Protein AF-A0A2D5SSQ8-F1 (afdb_monomer)

pLDDT: mean 80.36, std 16.16, range [42.53, 96.62]

Sequence (66 aa):
MARGGFREGAGRKKEYNEPVKKILLGLPESVLKQLDSYASAKNLSRPKAVAILVEQAMDRNNQLAM

Mean predicted aligned error: 12.24 Å

Nearest PDB structures (foldseek):
  7vp2-assembly1_B  TM=7.521E-01  e=1.778E+00  Arabidopsis thaliana
  5kko-assembly1_B-3  TM=5.062E-01  e=3.408E+00  Vibrio cholerae

Secondary structure (DSSP, 8-state):
-------TTTT-----------------HHHHHHHHHHHHHTT--HHHHHHHHHHHHHHHHHHH--

Radius of gyration: 21.93 Å; Cα contacts (8 Å, |Δi|>4): 12; chains: 1; bounding box: 46×33×64 Å

Foldseek 3Di:
DDPDPPDPPPPPPPPPPDPPDDDDDDDDPVVVVVLVVQCVVVVHDSVVSVVVVVVVVVVVVVVVVD

Solvent-accessible surface area (backbone atoms only — not comparable to full-atom values): 4440 Å² total; per-residue (Å²): 134,84,93,77,76,86,70,92,70,92,69,78,76,68,76,79,72,69,82,82,83,83,80,89,80,94,70,59,69,71,56,52,53,51,48,48,53,52,11,59,76,69,75,42,56,64,72,56,42,51,52,53,54,50,50,55,52,51,54,52,51,54,66,73,74,110

Structure (mmCIF, N/CA/C/O backbone):
data_AF-A0A2D5SSQ8-F1
#
_entry.id   AF-A0A2D5SSQ8-F1
#
loop_
_atom_site.group_PDB
_atom_site.id
_atom_site.type_symbol
_atom_site.label_atom_id
_atom_site.label_alt_id
_atom_site.label_comp_id
_atom_site.label_asym_id
_atom_site.label_entity_id
_atom_site.label_seq_id
_atom_site.pdbx_PDB_ins_code
_atom_site.Cartn_x
_atom_site.Cartn_y
_atom_site.Cartn_z
_atom_site.occupancy
_atom_site.B_iso_or_equiv
_atom_site.auth_seq_id
_atom_site.auth_comp_id
_atom_site.auth_asym_id
_atom_site.auth_atom_id
_atom_site.pdbx_PDB_model_num
ATOM 1 N N . MET A 1 1 ? 31.059 -4.965 -53.147 1.00 42.53 1 MET A N 1
ATOM 2 C CA . MET A 1 1 ? 31.161 -4.097 -51.951 1.00 42.53 1 MET A CA 1
ATOM 3 C C . MET A 1 1 ? 30.023 -4.451 -51.005 1.00 42.53 1 MET A C 1
ATOM 5 O O . MET A 1 1 ? 28.891 -4.562 -51.462 1.00 42.53 1 MET A O 1
ATOM 9 N N . ALA A 1 2 ? 30.339 -4.749 -49.744 1.00 52.84 2 ALA A N 1
ATOM 10 C CA . ALA A 1 2 ? 29.407 -5.326 -48.779 1.00 52.84 2 ALA A CA 1
ATOM 11 C C . ALA A 1 2 ? 28.247 -4.371 -48.450 1.00 52.84 2 ALA A C 1
ATOM 13 O O . ALA A 1 2 ? 28.454 -3.237 -48.024 1.00 52.84 2 ALA A O 1
ATOM 14 N N . ARG A 1 3 ? 27.017 -4.865 -48.631 1.00 68.62 3 ARG A N 1
ATOM 15 C CA . ARG A 1 3 ? 25.788 -4.290 -48.079 1.00 68.62 3 ARG A CA 1
ATOM 16 C C . ARG A 1 3 ? 25.765 -4.604 -46.582 1.00 68.62 3 ARG A C 1
ATOM 18 O O . ARG A 1 3 ? 25.241 -5.636 -46.181 1.00 68.62 3 ARG A O 1
ATOM 25 N N . GLY A 1 4 ? 26.393 -3.767 -45.767 1.00 64.69 4 GLY A N 1
ATOM 26 C CA . GLY A 1 4 ? 26.494 -4.000 -44.328 1.00 64.69 4 GLY A CA 1
ATOM 27 C C . GLY A 1 4 ? 26.613 -2.686 -43.580 1.00 64.69 4 GLY A C 1
ATOM 28 O O . GLY A 1 4 ? 27.647 -2.034 -43.630 1.00 64.69 4 GLY A O 1
ATOM 29 N N . GLY A 1 5 ? 25.535 -2.296 -42.912 1.00 54.47 5 GLY A N 1
ATOM 30 C CA . GLY A 1 5 ? 25.486 -1.088 -42.101 1.00 54.47 5 GLY A CA 1
ATOM 31 C C . GLY A 1 5 ? 24.166 -0.978 -41.357 1.00 54.47 5 GLY A C 1
ATOM 32 O O . GLY A 1 5 ? 23.483 0.036 -41.468 1.00 54.47 5 GLY A O 1
ATOM 33 N N . PHE A 1 6 ? 23.788 -2.036 -40.630 1.00 56.78 6 PHE A N 1
ATOM 34 C CA . PHE A 1 6 ? 22.852 -1.911 -39.514 1.00 56.78 6 PHE A CA 1
ATOM 35 C C . PHE A 1 6 ? 23.485 -0.905 -38.547 1.00 56.78 6 PHE A C 1
ATOM 37 O O . PHE A 1 6 ? 24.425 -1.231 -37.829 1.00 56.78 6 PHE A O 1
ATOM 44 N N . ARG A 1 7 ? 23.055 0.357 -38.604 1.00 62.44 7 ARG A N 1
ATOM 45 C CA . ARG A 1 7 ? 23.491 1.357 -37.633 1.00 62.44 7 ARG A CA 1
ATOM 46 C C . ARG A 1 7 ? 22.812 1.025 -36.313 1.00 62.44 7 ARG A C 1
ATOM 48 O O . ARG A 1 7 ? 21.584 1.015 -36.227 1.00 62.44 7 ARG A O 1
ATOM 55 N N . GLU A 1 8 ? 23.639 0.724 -35.322 1.00 59.56 8 GLU A N 1
ATOM 56 C CA . GLU A 1 8 ? 23.315 0.475 -33.919 1.00 59.56 8 GLU A CA 1
ATOM 57 C C . GLU A 1 8 ? 22.574 1.673 -33.300 1.00 59.56 8 GLU A C 1
ATOM 59 O O . GLU A 1 8 ? 23.126 2.496 -32.583 1.00 59.56 8 GLU A O 1
ATOM 64 N N . GLY A 1 9 ? 21.289 1.798 -33.621 1.00 54.38 9 GLY A N 1
ATOM 65 C CA . GLY A 1 9 ? 20.314 2.615 -32.896 1.00 54.38 9 GLY A CA 1
ATOM 66 C C . GLY A 1 9 ? 19.124 1.786 -32.402 1.00 54.38 9 GLY A C 1
ATOM 67 O O . GLY A 1 9 ? 18.341 2.243 -31.573 1.00 54.38 9 GLY A O 1
ATOM 68 N N . ALA A 1 10 ? 19.004 0.533 -32.855 1.00 57.53 10 ALA A N 1
ATOM 69 C CA . ALA A 1 10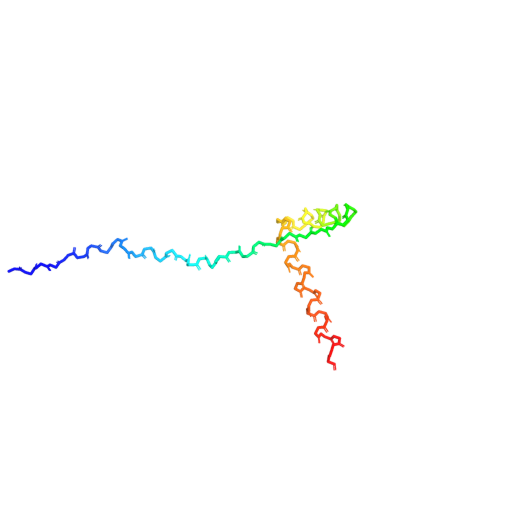 ? 17.959 -0.419 -32.475 1.00 57.53 10 ALA A CA 1
ATOM 70 C C . ALA A 1 10 ? 18.306 -1.171 -31.174 1.00 57.53 10 ALA A C 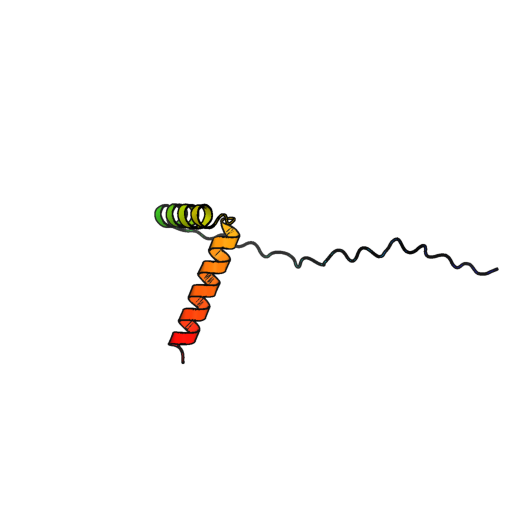1
ATOM 72 O O . ALA A 1 10 ? 18.179 -2.388 -31.088 1.00 57.53 10 ALA A O 1
ATOM 73 N N . GLY A 1 11 ? 18.805 -0.442 -30.174 1.00 56.91 11 GLY A N 1
ATOM 74 C CA . GLY A 1 11 ? 19.403 -1.019 -28.968 1.00 56.91 11 GLY A CA 1
ATOM 75 C C . GLY A 1 11 ? 18.902 -0.442 -27.652 1.00 56.91 11 GLY A C 1
ATOM 76 O O . GLY A 1 11 ? 19.412 -0.827 -26.603 1.00 56.91 11 GLY A O 1
ATOM 77 N N . ARG A 1 12 ? 17.889 0.438 -27.642 1.00 55.69 12 ARG A N 1
ATOM 78 C CA . ARG A 1 12 ? 17.172 0.684 -26.386 1.00 55.69 12 ARG A CA 1
ATOM 79 C C . ARG A 1 12 ? 16.307 -0.546 -26.140 1.00 55.69 12 ARG A C 1
ATOM 81 O O . ARG A 1 12 ? 15.176 -0.611 -26.620 1.00 55.69 12 ARG A O 1
ATOM 88 N N . LYS A 1 13 ? 16.863 -1.532 -25.422 1.00 61.47 13 LYS A N 1
ATOM 89 C CA . LYS A 1 13 ? 16.075 -2.520 -24.681 1.00 61.47 13 LYS A CA 1
ATO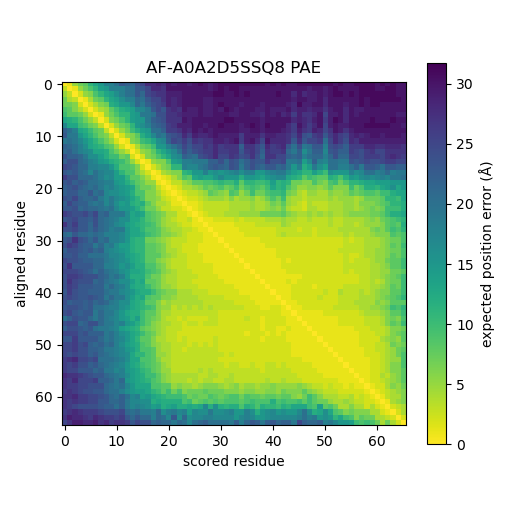M 90 C C . LYS A 1 13 ? 15.104 -1.696 -23.843 1.00 61.47 13 LYS A C 1
ATOM 92 O O . LYS A 1 13 ? 15.475 -1.164 -22.804 1.00 61.47 13 LYS A O 1
ATOM 97 N N . LYS A 1 14 ? 13.893 -1.482 -24.362 1.00 60.53 14 LYS A N 1
ATOM 98 C CA . LYS A 1 14 ? 12.763 -1.095 -23.533 1.00 60.53 14 LYS A CA 1
ATOM 99 C C . LYS A 1 14 ? 12.706 -2.219 -22.519 1.00 60.53 14 LYS A C 1
ATOM 101 O O . LYS A 1 14 ? 12.457 -3.356 -22.914 1.00 60.53 14 LYS A O 1
ATOM 106 N N . GLU A 1 15 ? 13.085 -1.920 -21.281 1.00 62.34 15 GLU A N 1
ATOM 107 C CA . GLU A 1 15 ? 12.811 -2.786 -20.145 1.00 62.34 15 GLU A CA 1
ATOM 108 C C . GLU A 1 15 ? 11.373 -3.240 -20.339 1.00 62.34 15 GLU A C 1
ATOM 110 O O . GLU A 1 15 ? 10.459 -2.415 -20.454 1.00 62.34 15 GLU A O 1
ATOM 115 N N . TYR A 1 16 ? 11.211 -4.533 -20.604 1.00 52.12 16 TYR A N 1
ATOM 116 C CA . TYR A 1 16 ? 9.911 -5.105 -20.870 1.00 52.12 16 TYR A CA 1
ATOM 117 C C . TYR A 1 16 ? 9.202 -5.053 -19.521 1.00 52.12 16 TYR A C 1
ATOM 119 O O . TYR A 1 16 ? 9.338 -5.957 -18.707 1.00 52.12 16 TYR A O 1
ATOM 127 N N . ASN A 1 17 ? 8.546 -3.928 -19.233 1.00 64.44 17 ASN A N 1
ATOM 128 C CA . ASN A 1 17 ? 7.662 -3.819 -18.092 1.00 64.44 17 ASN A CA 1
ATOM 129 C C . ASN A 1 17 ? 6.519 -4.763 -18.410 1.00 64.44 17 ASN A C 1
ATOM 131 O O . ASN A 1 17 ? 5.671 -4.464 -19.256 1.00 64.44 17 ASN A O 1
ATOM 135 N N . GLU A 1 18 ? 6.569 -5.941 -17.797 1.00 68.00 18 GLU A N 1
ATOM 136 C CA . GLU A 1 18 ? 5.491 -6.908 -17.865 1.00 68.00 18 GLU A CA 1
ATOM 137 C C . GLU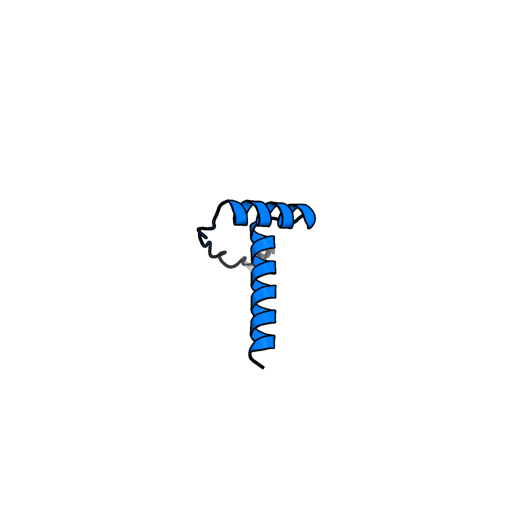 A 1 18 ? 4.153 -6.193 -17.630 1.00 68.00 18 GLU A C 1
ATOM 139 O O . GLU A 1 18 ? 4.078 -5.237 -16.844 1.00 68.00 18 GLU A O 1
ATOM 144 N N . PRO A 1 19 ? 3.086 -6.601 -18.333 1.00 74.00 19 PRO A N 1
ATOM 145 C CA . PRO A 1 19 ? 1.801 -5.937 -18.216 1.00 74.00 19 PRO A CA 1
ATOM 146 C C . PRO A 1 19 ? 1.330 -5.970 -16.758 1.00 74.00 19 PRO A C 1
ATOM 148 O O . PRO A 1 19 ? 1.030 -7.028 -16.205 1.00 74.00 19 PRO A O 1
ATOM 151 N N . VAL A 1 20 ? 1.248 -4.788 -16.140 1.00 74.25 20 VAL A N 1
ATOM 152 C CA . VAL A 1 20 ? 0.780 -4.635 -14.760 1.00 74.25 20 VAL A CA 1
ATOM 153 C C . VAL A 1 20 ? -0.688 -5.048 -14.700 1.00 74.25 20 VAL A C 1
ATOM 155 O O . VAL A 1 20 ? -1.569 -4.337 -15.195 1.00 74.25 20 VAL A O 1
ATOM 158 N N . LYS A 1 21 ? -0.959 -6.206 -14.090 1.00 80.69 21 LYS A N 1
ATOM 159 C CA . LYS A 1 21 ? -2.322 -6.694 -13.856 1.00 80.69 21 LYS A CA 1
ATOM 160 C C . LYS A 1 21 ? -3.010 -5.776 -12.849 1.00 80.69 21 LYS A C 1
ATOM 162 O O . LYS A 1 21 ? -2.612 -5.695 -11.691 1.00 80.69 21 LYS A O 1
ATOM 167 N N . LYS A 1 22 ? -4.037 -5.060 -13.305 1.00 83.88 22 LYS A N 1
ATOM 168 C CA . LYS A 1 22 ? -4.846 -4.179 -12.457 1.00 83.88 22 LYS A CA 1
ATOM 169 C C . LYS A 1 22 ? -5.959 -4.990 -11.803 1.00 83.88 22 LYS A C 1
ATOM 171 O O . LYS A 1 22 ? -6.630 -5.764 -12.479 1.00 83.88 22 LYS A O 1
ATOM 176 N N . ILE A 1 23 ? -6.163 -4.782 -10.507 1.00 85.56 23 ILE A N 1
ATOM 177 C CA . ILE A 1 23 ? -7.228 -5.413 -9.722 1.00 85.56 23 ILE A CA 1
ATOM 178 C C . ILE A 1 23 ? -8.040 -4.297 -9.065 1.00 85.56 23 ILE A C 1
ATOM 180 O O . ILE A 1 23 ? -7.472 -3.317 -8.581 1.00 85.56 23 ILE A O 1
ATOM 184 N N . LEU A 1 24 ? -9.365 -4.434 -9.067 1.00 88.50 24 LEU A N 1
ATOM 185 C CA . LEU A 1 24 ? -10.262 -3.557 -8.319 1.00 88.50 24 LEU A CA 1
ATOM 186 C C . LEU A 1 24 ? -10.505 -4.157 -6.935 1.00 88.50 24 LEU A C 1
ATOM 188 O O . LEU A 1 24 ? -10.896 -5.316 -6.821 1.00 88.50 24 LEU A O 1
ATOM 192 N N . LEU A 1 25 ? -10.280 -3.358 -5.893 1.00 85.81 25 LEU A N 1
ATOM 193 C CA . LEU A 1 25 ? -10.506 -3.747 -4.504 1.00 85.81 25 LEU A CA 1
ATOM 194 C C . LEU A 1 25 ? -11.635 -2.891 -3.927 1.00 85.81 25 LEU A C 1
ATOM 196 O O . LEU A 1 25 ? -11.493 -1.675 -3.800 1.00 85.81 25 LEU A O 1
ATOM 200 N N . GLY A 1 26 ? -12.754 -3.530 -3.586 1.00 90.12 26 GLY A N 1
ATOM 201 C CA . GLY A 1 26 ? -13.843 -2.890 -2.852 1.00 90.12 26 GLY A CA 1
ATOM 202 C C . GLY A 1 26 ? -13.528 -2.887 -1.360 1.00 90.12 26 GLY A C 1
ATOM 203 O O . GLY A 1 26 ? -13.641 -3.925 -0.714 1.00 90.12 26 GLY A O 1
ATOM 204 N N . LEU A 1 27 ? -13.115 -1.740 -0.820 1.00 90.69 27 LEU A N 1
ATOM 205 C CA . LEU A 1 27 ? -12.797 -1.571 0.601 1.00 90.69 27 LEU A CA 1
ATOM 206 C C . LEU A 1 27 ? -13.752 -0.564 1.259 1.00 90.69 27 LEU A C 1
ATOM 208 O O . LEU A 1 27 ? -14.178 0.383 0.593 1.00 90.69 27 L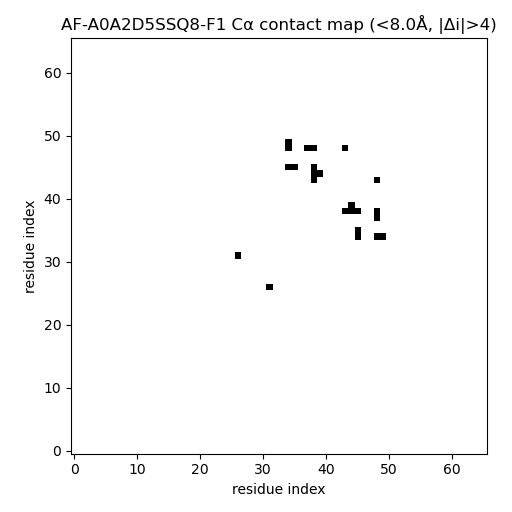EU A O 1
ATOM 212 N N . PRO A 1 28 ? -14.058 -0.716 2.562 1.00 96.06 28 PRO A N 1
ATOM 213 C CA . PRO A 1 28 ? -14.806 0.289 3.312 1.00 96.06 28 PRO A CA 1
ATOM 214 C C . PRO A 1 28 ? -14.099 1.651 3.309 1.00 96.06 28 PRO A C 1
ATOM 216 O O . PRO A 1 28 ? -12.870 1.727 3.345 1.00 96.06 28 PRO A O 1
ATOM 219 N N . GLU A 1 29 ? -14.871 2.739 3.348 1.00 94.75 29 GLU A N 1
ATOM 220 C CA . GLU A 1 29 ? -14.327 4.105 3.321 1.00 94.75 29 GLU A CA 1
ATOM 221 C C . GLU A 1 29 ? -13.375 4.386 4.497 1.00 94.75 29 GLU A C 1
ATOM 223 O O . GLU A 1 29 ? -12.346 5.042 4.332 1.00 94.75 29 GLU A O 1
ATOM 228 N N . SER A 1 30 ? -13.675 3.840 5.679 1.00 96.44 30 SER A N 1
ATOM 229 C CA . SER A 1 30 ? -12.809 3.938 6.859 1.00 96.44 30 SER A CA 1
ATOM 230 C C . SER A 1 30 ? -11.416 3.357 6.603 1.00 96.44 30 SER A C 1
ATOM 232 O O . SER A 1 30 ? -10.415 3.970 6.975 1.00 96.44 30 SER A O 1
ATOM 234 N N . VAL A 1 31 ? -11.343 2.218 5.913 1.00 94.50 31 VAL A N 1
ATOM 235 C CA . VAL A 1 31 ? -10.087 1.548 5.554 1.00 94.50 31 VAL A CA 1
ATOM 236 C C . VAL A 1 31 ? -9.340 2.342 4.485 1.00 94.50 31 VAL A C 1
ATOM 238 O O . VAL A 1 31 ? -8.126 2.507 4.586 1.00 94.50 31 VAL A O 1
ATOM 241 N N . LEU A 1 32 ? -10.047 2.900 3.495 1.00 94.00 32 LEU A N 1
ATOM 242 C CA . LEU A 1 32 ? -9.434 3.756 2.472 1.00 94.00 32 LEU A CA 1
ATOM 243 C C . LEU A 1 32 ? -8.779 5.004 3.084 1.00 94.00 32 LEU A C 1
ATOM 245 O O . LEU A 1 32 ? -7.651 5.333 2.721 1.00 94.00 32 LEU A O 1
ATOM 249 N N . LYS A 1 33 ? -9.429 5.647 4.062 1.00 95.81 33 LYS A N 1
ATOM 250 C CA . LYS A 1 33 ? -8.856 6.796 4.789 1.00 95.81 33 LYS A CA 1
ATOM 251 C C . LYS A 1 33 ? -7.611 6.414 5.588 1.00 95.81 33 LYS A C 1
ATOM 253 O O . LYS A 1 33 ? -6.630 7.150 5.588 1.00 95.81 33 LYS A O 1
ATOM 258 N N . GLN A 1 34 ? -7.626 5.262 6.257 1.00 95.06 34 GLN A N 1
ATOM 259 C CA . GLN A 1 34 ? -6.449 4.766 6.979 1.00 95.06 34 GLN A CA 1
ATOM 260 C C . GLN A 1 34 ? -5.287 4.464 6.025 1.00 95.06 34 GLN A C 1
ATOM 262 O O . GLN A 1 34 ? -4.143 4.812 6.321 1.00 95.06 34 GLN A O 1
ATOM 267 N N . LEU A 1 35 ? -5.584 3.870 4.866 1.00 94.62 35 LEU A N 1
ATOM 268 C CA . LEU A 1 35 ? -4.605 3.604 3.816 1.00 94.62 35 LEU A CA 1
ATOM 269 C C . LEU A 1 35 ? -3.979 4.904 3.290 1.00 94.62 35 LEU A C 1
ATOM 271 O O . LEU A 1 35 ? -2.764 4.954 3.102 1.00 94.62 35 LEU A O 1
ATOM 275 N N . ASP A 1 36 ? -4.778 5.955 3.094 1.00 94.81 36 ASP A N 1
ATOM 276 C CA . ASP A 1 36 ? -4.281 7.271 2.674 1.00 94.81 36 ASP A CA 1
ATOM 277 C C . ASP A 1 36 ? -3.369 7.908 3.706 1.00 94.81 36 ASP A C 1
ATOM 279 O O . ASP A 1 36 ? -2.282 8.372 3.361 1.00 94.81 36 ASP A O 1
ATOM 283 N N . SER A 1 37 ? -3.779 7.889 4.973 1.00 96.62 37 SER A N 1
ATOM 284 C CA . SER A 1 37 ? -2.960 8.395 6.073 1.00 96.62 37 SER A CA 1
ATOM 285 C C . SER A 1 37 ? -1.625 7.656 6.149 1.00 96.62 37 SER A C 1
ATOM 287 O O . SER A 1 37 ? -0.573 8.282 6.274 1.00 96.62 37 SER A O 1
ATOM 289 N N . TYR A 1 38 ? -1.643 6.328 6.005 1.00 95.81 38 TYR A N 1
ATOM 290 C CA . TYR A 1 38 ? -0.432 5.511 5.983 1.00 95.81 38 TYR A CA 1
ATOM 291 C C . TYR A 1 38 ? 0.464 5.828 4.777 1.00 95.81 38 TYR A C 1
ATOM 293 O O . TYR A 1 38 ? 1.678 5.991 4.929 1.00 95.81 38 TYR A O 1
ATOM 301 N N . ALA A 1 39 ? -0.124 5.947 3.584 1.00 96.56 39 ALA A N 1
ATOM 302 C CA . ALA A 1 39 ? 0.601 6.284 2.365 1.00 96.56 39 ALA A CA 1
ATOM 303 C C . ALA A 1 39 ? 1.247 7.675 2.467 1.00 96.56 39 ALA A C 1
ATOM 305 O O . ALA A 1 39 ? 2.434 7.817 2.174 1.00 96.56 39 ALA A O 1
ATOM 306 N N . SER A 1 40 ? 0.507 8.671 2.964 1.00 96.31 40 SER A N 1
ATOM 307 C CA . SER A 1 40 ? 1.003 10.034 3.171 1.00 96.31 40 SER A CA 1
ATOM 308 C C . SER A 1 40 ? 2.127 10.082 4.204 1.00 96.31 40 SER A C 1
ATOM 310 O O . SER A 1 40 ? 3.148 10.719 3.957 1.00 96.31 40 SER A O 1
ATOM 312 N N . ALA A 1 41 ? 1.983 9.384 5.336 1.00 96.56 41 ALA A N 1
ATOM 313 C CA . ALA A 1 41 ? 3.000 9.359 6.388 1.00 96.56 41 ALA A CA 1
ATOM 314 C C . ALA A 1 41 ? 4.335 8.765 5.908 1.00 96.56 41 ALA A C 1
ATOM 316 O O . ALA A 1 41 ? 5.399 9.182 6.358 1.00 96.56 41 ALA A O 1
ATOM 317 N N . LYS A 1 42 ? 4.287 7.803 4.978 1.00 94.69 42 LYS A N 1
ATOM 318 C CA . LYS A 1 42 ? 5.476 7.159 4.398 1.00 94.69 42 LYS A CA 1
ATOM 319 C C . LYS A 1 42 ? 5.909 7.747 3.053 1.00 94.69 42 LYS A C 1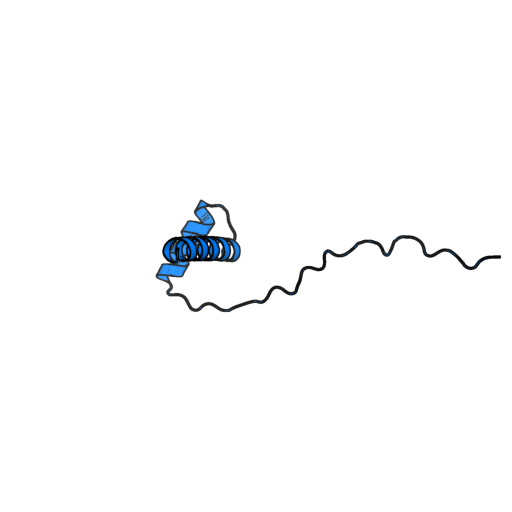
ATOM 321 O O . LYS A 1 42 ? 6.852 7.234 2.455 1.00 94.69 42 LYS A O 1
ATOM 326 N N . ASN A 1 43 ? 5.237 8.799 2.582 1.00 95.38 43 ASN A N 1
ATOM 327 C CA . ASN A 1 43 ? 5.459 9.417 1.275 1.00 95.38 43 ASN A CA 1
ATOM 328 C C . ASN A 1 43 ? 5.414 8.401 0.109 1.00 95.38 43 ASN A C 1
ATOM 330 O O . ASN A 1 43 ? 6.274 8.374 -0.774 1.00 95.38 43 ASN A O 1
ATOM 334 N N . LEU A 1 44 ? 4.423 7.506 0.141 1.00 94.44 44 LEU A N 1
ATOM 335 C CA . LEU A 1 44 ? 4.212 6.443 -0.841 1.00 94.44 44 LEU A CA 1
ATOM 336 C C . LEU A 1 44 ? 2.974 6.722 -1.694 1.00 94.44 44 LEU A C 1
ATOM 338 O O . LEU A 1 44 ? 2.013 7.343 -1.250 1.00 94.44 44 LEU A O 1
ATOM 342 N N . SER A 1 45 ? 2.947 6.171 -2.909 1.00 93.25 45 SER A N 1
ATOM 343 C CA . SER A 1 45 ? 1.700 6.088 -3.667 1.00 93.25 45 SER A CA 1
ATOM 344 C C . SER A 1 45 ? 0.762 5.056 -3.036 1.00 93.25 45 SER A C 1
ATOM 346 O O . SER A 1 45 ? 1.205 4.028 -2.515 1.00 93.25 45 SER A O 1
ATOM 348 N N . ARG A 1 46 ? -0.551 5.295 -3.124 1.00 91.50 46 ARG A N 1
ATOM 349 C CA . ARG A 1 46 ? -1.576 4.389 -2.580 1.00 91.50 46 ARG A CA 1
ATOM 350 C C . ARG A 1 46 ? -1.392 2.924 -3.040 1.00 91.50 46 ARG A C 1
ATOM 352 O O . ARG A 1 46 ? -1.394 2.052 -2.176 1.00 91.50 46 ARG A O 1
ATOM 359 N N . PRO A 1 47 ? -1.139 2.606 -4.331 1.00 92.19 47 PRO A N 1
ATOM 360 C CA . PRO A 1 47 ? -0.894 1.220 -4.751 1.00 92.19 47 PRO A CA 1
ATOM 361 C C . PRO A 1 47 ? 0.364 0.602 -4.125 1.00 92.19 47 PRO A C 1
ATOM 363 O O . PRO A 1 47 ? 0.367 -0.575 -3.777 1.00 92.19 47 PRO A O 1
ATOM 366 N N . LYS A 1 48 ? 1.425 1.397 -3.941 1.00 93.00 48 LYS A N 1
ATOM 367 C CA . LYS A 1 48 ? 2.677 0.935 -3.329 1.00 93.00 48 LYS A CA 1
ATOM 368 C C . LYS A 1 48 ? 2.504 0.656 -1.837 1.00 93.00 48 LYS A C 1
ATOM 370 O O . LYS A 1 48 ? 3.043 -0.323 -1.334 1.00 93.00 48 LYS A O 1
ATOM 375 N N . ALA A 1 49 ? 1.717 1.479 -1.146 1.00 94.31 49 ALA A N 1
ATOM 376 C CA . ALA A 1 49 ? 1.340 1.237 0.240 1.00 94.31 49 ALA A CA 1
ATOM 377 C C . ALA A 1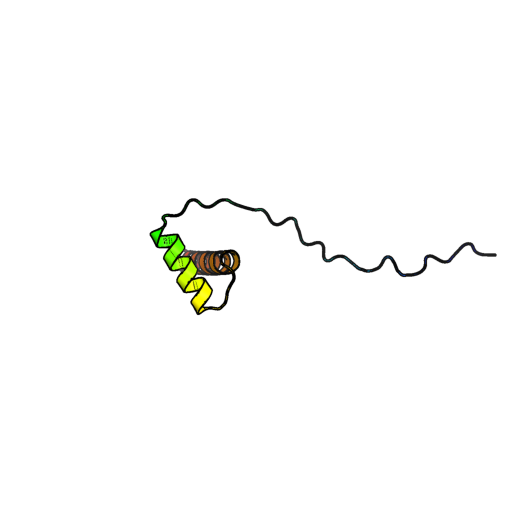 49 ? 0.574 -0.087 0.402 1.00 94.31 49 ALA A C 1
ATOM 379 O O . ALA A 1 49 ? 0.901 -0.863 1.296 1.00 94.31 49 ALA A O 1
ATOM 380 N N . VAL A 1 50 ? -0.384 -0.374 -0.492 1.00 93.50 50 VAL A N 1
ATOM 381 C CA . VAL A 1 50 ? -1.110 -1.657 -0.504 1.00 93.50 50 VAL A CA 1
ATOM 382 C C . VAL A 1 50 ? -0.154 -2.827 -0.718 1.00 93.50 50 VAL A C 1
ATOM 384 O O . VAL A 1 50 ? -0.209 -3.783 0.047 1.00 93.50 50 VAL A O 1
ATOM 387 N N . ALA A 1 51 ? 0.740 -2.745 -1.708 1.00 91.62 51 ALA A N 1
ATOM 388 C CA . ALA A 1 51 ? 1.690 -3.819 -1.998 1.00 91.62 51 ALA A CA 1
ATOM 389 C C . ALA A 1 51 ? 2.552 -4.180 -0.775 1.00 91.62 51 ALA A C 1
ATOM 391 O O . ALA A 1 51 ? 2.630 -5.348 -0.412 1.00 91.62 51 ALA A O 1
ATOM 392 N N . ILE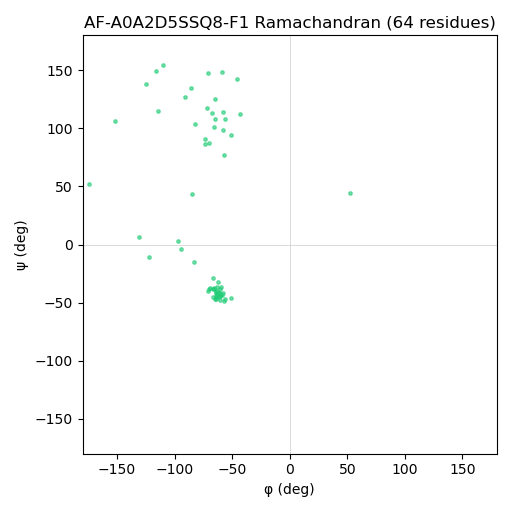 A 1 52 ? 3.104 -3.173 -0.089 1.00 93.50 52 ILE A N 1
ATOM 393 C CA . ILE A 1 52 ? 3.923 -3.373 1.117 1.00 93.50 52 ILE A CA 1
ATOM 394 C C . ILE A 1 52 ? 3.106 -3.998 2.254 1.00 93.50 52 ILE A C 1
ATOM 396 O O . ILE A 1 52 ? 3.593 -4.881 2.950 1.00 93.50 52 ILE A O 1
ATOM 400 N N . LEU A 1 53 ? 1.868 -3.542 2.470 1.00 92.19 53 LEU A N 1
ATOM 401 C CA . LEU A 1 53 ? 1.017 -4.095 3.529 1.00 92.19 53 LEU A CA 1
ATOM 402 C C . LEU A 1 53 ? 0.642 -5.556 3.253 1.00 92.19 53 LEU A C 1
ATOM 404 O O . LEU A 1 53 ? 0.601 -6.360 4.182 1.00 92.19 53 LEU A O 1
ATOM 408 N N . VAL A 1 54 ? 0.384 -5.900 1.989 1.00 91.31 54 VAL A N 1
ATOM 409 C CA . VAL A 1 54 ? 0.113 -7.282 1.575 1.00 91.31 54 VAL A CA 1
ATOM 410 C C . VAL A 1 54 ? 1.349 -8.153 1.785 1.00 91.31 54 VAL A C 1
ATOM 412 O O . VAL A 1 54 ? 1.228 -9.214 2.385 1.00 91.31 54 VAL A O 1
ATOM 415 N N . GLU A 1 55 ? 2.527 -7.691 1.368 1.00 91.88 55 GLU A N 1
ATOM 416 C CA . GLU A 1 55 ? 3.799 -8.397 1.569 1.00 91.88 55 GLU A CA 1
ATOM 417 C C . GLU A 1 55 ? 4.061 -8.667 3.060 1.00 91.88 55 GLU A C 1
ATOM 419 O O . GLU A 1 55 ? 4.251 -9.813 3.457 1.00 91.88 55 GLU A O 1
ATOM 424 N N . GLN A 1 56 ? 3.910 -7.651 3.915 1.00 92.31 56 GLN A N 1
ATOM 425 C CA . GLN A 1 56 ? 4.042 -7.799 5.370 1.00 92.31 56 GLN A CA 1
ATOM 426 C C . GLN A 1 56 ? 3.036 -8.790 5.970 1.00 92.31 56 GLN A C 1
ATOM 428 O O . GLN A 1 56 ? 3.365 -9.533 6.898 1.00 92.31 56 GLN A O 1
ATOM 433 N N . ALA A 1 57 ? 1.797 -8.800 5.472 1.00 90.81 57 ALA A N 1
ATOM 434 C CA . ALA A 1 57 ? 0.785 -9.752 5.915 1.00 90.81 57 ALA A CA 1
ATOM 435 C C . ALA A 1 57 ? 1.117 -11.185 5.467 1.00 90.81 57 ALA A C 1
ATOM 437 O O . ALA A 1 57 ? 0.904 -12.125 6.233 1.00 90.81 57 ALA A O 1
ATOM 438 N N . MET A 1 58 ? 1.666 -11.355 4.261 1.00 91.38 58 MET A N 1
ATOM 439 C CA . MET A 1 58 ? 2.114 -12.652 3.748 1.00 91.38 58 MET A CA 1
ATOM 440 C C . MET A 1 58 ? 3.308 -13.189 4.538 1.00 91.38 58 MET A C 1
ATOM 442 O O . MET A 1 58 ? 3.278 -14.345 4.956 1.00 91.38 58 MET A O 1
ATOM 446 N N . ASP A 1 59 ? 4.303 -12.349 4.823 1.00 88.75 59 ASP A N 1
ATOM 447 C CA . ASP A 1 59 ? 5.466 -12.728 5.632 1.00 88.75 59 ASP A CA 1
ATOM 448 C C . ASP A 1 59 ? 5.052 -13.160 7.039 1.00 88.75 59 ASP A C 1
ATOM 450 O O . ASP A 1 59 ? 5.485 -14.201 7.536 1.00 88.75 59 ASP A O 1
ATOM 454 N N . ARG A 1 60 ? 4.147 -12.399 7.667 1.00 86.44 60 ARG A N 1
ATOM 455 C CA . ARG A 1 60 ? 3.606 -12.743 8.985 1.00 86.44 60 ARG A CA 1
ATOM 456 C C . ARG A 1 60 ? 2.818 -14.053 8.961 1.00 86.44 60 ARG A C 1
ATOM 458 O O . ARG A 1 60 ? 2.937 -14.841 9.893 1.00 86.44 60 ARG A O 1
ATOM 465 N N . ASN A 1 61 ? 2.030 -14.300 7.915 1.00 82.19 61 ASN A N 1
ATOM 466 C CA . ASN A 1 61 ? 1.295 -15.557 7.771 1.00 82.19 61 ASN A CA 1
ATOM 467 C C . ASN A 1 61 ? 2.234 -16.752 7.571 1.00 82.19 61 ASN A C 1
ATOM 469 O O . ASN A 1 61 ? 1.992 -17.805 8.151 1.00 82.19 61 ASN A O 1
ATOM 473 N N . ASN A 1 62 ? 3.319 -16.587 6.813 1.00 76.31 62 ASN A N 1
ATOM 474 C CA . ASN A 1 62 ? 4.320 -17.638 6.631 1.00 76.31 62 ASN A CA 1
ATOM 475 C C . ASN A 1 62 ? 5.061 -17.956 7.938 1.00 76.31 62 ASN A C 1
ATOM 477 O O . ASN A 1 62 ? 5.314 -19.121 8.222 1.00 76.31 62 ASN A O 1
ATOM 481 N N . GLN A 1 63 ? 5.353 -16.944 8.762 1.00 71.12 63 GLN A N 1
ATOM 482 C CA . GLN A 1 63 ? 5.950 -17.136 10.091 1.00 71.12 63 GLN A CA 1
ATOM 483 C C . GLN A 1 63 ? 5.017 -17.846 11.080 1.00 71.12 63 GLN A C 1
ATOM 485 O O . GLN A 1 63 ? 5.496 -18.509 11.988 1.00 71.12 63 GLN A O 1
ATOM 490 N N . LEU A 1 64 ? 3.700 -17.700 10.922 1.00 64.19 64 LEU A N 1
ATOM 491 C CA . LEU A 1 64 ? 2.698 -18.372 11.759 1.00 64.19 64 LEU A CA 1
ATOM 492 C C . LEU A 1 64 ? 2.387 -19.805 11.299 1.00 64.19 64 LEU A C 1
ATOM 494 O O . LEU A 1 64 ? 1.744 -20.547 12.037 1.00 64.19 64 LEU A O 1
ATOM 498 N N . ALA A 1 65 ? 2.788 -20.173 10.080 1.00 58.69 65 ALA A N 1
ATOM 499 C CA . ALA A 1 65 ? 2.575 -21.499 9.501 1.00 58.69 65 ALA A CA 1
ATOM 500 C C . 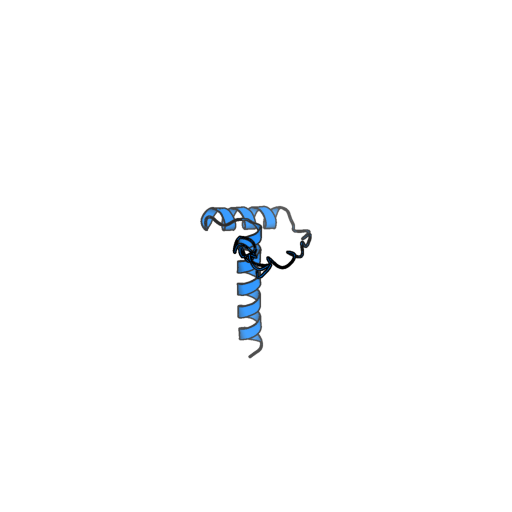ALA A 1 65 ? 3.770 -22.461 9.695 1.00 58.69 65 ALA A C 1
ATOM 502 O O . ALA A 1 65 ? 3.667 -23.622 9.297 1.00 58.69 65 ALA A O 1
ATOM 503 N N . MET A 1 66 ? 4.878 -21.984 10.279 1.00 52.03 66 MET A N 1
ATOM 504 C CA . MET A 1 66 ? 6.028 -22.776 10.748 1.00 52.03 66 MET A CA 1
ATOM 505 C C . MET A 1 66 ? 5.892 -23.109 12.232 1.00 52.03 66 MET A C 1
ATOM 507 O O . MET A 1 66 ? 6.332 -24.219 12.605 1.00 52.03 66 MET A O 1
#